Protein AF-A0A3S1MW41-F1 (afdb_monomer_lite)

Sequence (75 aa):
INTGHPGSLTTVHANSARSAYERLALMVMQSNVGLSRSEILDYLREVIPVVVQMVRGDGGRRSIGEIKFTKAETI

Foldseek 3Di:
DPPPDPDDDDDDDDPDPVRVLVVQLVVVVVVVPVDDSVVSSVVCCVVVQWDFDWDQDPVRDIDTPDIGGRDDPPD

pLDDT: mean 88.65, std 13.18, range [38.5, 97.38]

Secondary structure (DSSP, 8-state):
-TTT-TT-------SSHHHHHHHHHHHHHHTT----HHHHHHHHHHH--EEEEEEE-TTS-EEEEEEEE-S----

Radius of gyration: 14.12 Å; chains: 1; bounding box: 39×21×40 Å

Structure (mmCIF, N/CA/C/O backbone):
data_AF-A0A3S1MW41-F1
#
_entry.id   AF-A0A3S1MW41-F1
#
loop_
_atom_site.group_PDB
_atom_site.id
_atom_site.type_symbol
_atom_site.label_atom_id
_atom_site.label_alt_id
_atom_site.label_comp_id
_atom_site.label_asym_id
_atom_site.label_entity_id
_atom_site.label_seq_id
_atom_site.pdbx_PDB_ins_code
_atom_site.Cartn_x
_atom_site.Cartn_y
_atom_site.Cartn_z
_atom_site.occupancy
_atom_site.B_iso_or_equiv
_atom_site.auth_seq_id
_atom_site.auth_comp_id
_atom_site.auth_asym_id
_atom_site.auth_atom_id
_atom_site.pdbx_PDB_model_num
ATOM 1 N N . ILE A 1 1 ? -8.237 12.232 2.991 1.00 60.34 1 ILE A N 1
ATOM 2 C CA . ILE A 1 1 ? -8.922 11.576 1.848 1.00 60.34 1 ILE A CA 1
ATOM 3 C C . ILE A 1 1 ? -10.441 11.480 2.051 1.00 60.34 1 ILE A C 1
ATOM 5 O O . ILE A 1 1 ? -11.157 11.792 1.114 1.00 60.34 1 ILE A O 1
ATOM 9 N N . ASN A 1 2 ? -10.949 11.227 3.268 1.00 58.69 2 ASN A N 1
ATOM 10 C CA . ASN A 1 2 ? -12.399 11.196 3.577 1.00 58.69 2 ASN A CA 1
ATOM 11 C C . ASN A 1 2 ? -13.038 12.547 3.980 1.00 58.69 2 ASN A C 1
ATOM 13 O O . ASN A 1 2 ? -14.021 12.576 4.708 1.00 58.69 2 ASN A O 1
ATOM 17 N N . THR A 1 3 ? -12.497 13.678 3.521 1.00 62.47 3 THR A N 1
ATOM 18 C CA . THR A 1 3 ? -13.019 15.029 3.833 1.00 62.47 3 THR A CA 1
ATOM 19 C C . THR A 1 3 ? -13.564 15.764 2.600 1.00 62.47 3 THR A C 1
ATOM 21 O O . THR A 1 3 ? -13.683 16.983 2.616 1.00 62.47 3 THR A O 1
ATOM 24 N N . GLY A 1 4 ? -13.873 15.041 1.512 1.00 56.59 4 GLY A N 1
ATOM 25 C CA . GLY A 1 4 ? -14.533 15.610 0.325 1.00 56.59 4 GLY A CA 1
ATOM 26 C C . GLY A 1 4 ? -13.623 16.008 -0.845 1.00 56.59 4 GLY A C 1
ATOM 27 O O . GLY A 1 4 ? -14.049 16.785 -1.689 1.00 56.59 4 GLY A O 1
ATOM 28 N N . HIS A 1 5 ? -12.395 15.479 -0.928 1.00 72.75 5 HIS A N 1
ATOM 29 C CA . HIS A 1 5 ? -11.480 15.714 -2.060 1.00 72.75 5 HIS A CA 1
ATOM 30 C C . HIS A 1 5 ? -11.328 14.444 -2.921 1.00 72.75 5 HIS A C 1
ATOM 32 O O . HIS A 1 5 ? -10.403 13.653 -2.689 1.00 72.75 5 HIS A O 1
ATOM 38 N N . PRO A 1 6 ? -12.238 14.199 -3.886 1.00 71.62 6 PRO A N 1
ATOM 39 C CA . PRO A 1 6 ? -12.125 13.064 -4.796 1.00 71.62 6 PRO A CA 1
ATOM 40 C C . PRO A 1 6 ? -10.887 13.194 -5.697 1.00 71.62 6 PRO A C 1
ATOM 42 O O . PRO A 1 6 ? -10.426 14.294 -5.990 1.00 71.62 6 PRO A O 1
ATOM 45 N N . GLY A 1 7 ? -10.350 12.057 -6.148 1.00 78.44 7 GLY A N 1
ATOM 46 C CA . GLY A 1 7 ? -9.263 12.026 -7.137 1.00 78.44 7 GLY A CA 1
ATOM 47 C C . GLY A 1 7 ? -7.852 12.256 -6.584 1.00 78.44 7 GLY A C 1
ATOM 48 O O . GLY A 1 7 ? -6.951 12.593 -7.346 1.00 78.44 7 GLY A O 1
ATOM 49 N N . SER A 1 8 ? -7.638 12.078 -5.276 1.00 88.81 8 SER A N 1
ATOM 50 C CA . SER A 1 8 ? -6.295 12.165 -4.684 1.00 88.81 8 SER A CA 1
ATOM 51 C C . SER A 1 8 ? -5.326 11.170 -5.342 1.00 88.81 8 SER A C 1
ATOM 53 O O . SER A 1 8 ? -5.643 9.990 -5.481 1.00 88.81 8 SER A O 1
ATOM 55 N N . LEU A 1 9 ? -4.128 11.643 -5.695 1.00 92.94 9 LEU A N 1
ATOM 56 C CA . LEU A 1 9 ? -3.044 10.845 -6.270 1.00 92.94 9 LEU A CA 1
ATOM 57 C C . LEU A 1 9 ? -1.767 11.062 -5.458 1.00 92.94 9 LEU A C 1
ATOM 59 O O . LEU A 1 9 ? -1.449 12.183 -5.065 1.00 92.94 9 LEU A O 1
ATOM 63 N N . THR A 1 10 ? -1.026 9.988 -5.212 1.00 94.25 10 THR A N 1
ATOM 64 C CA . THR A 1 10 ? 0.265 10.043 -4.524 1.00 94.25 10 THR A CA 1
ATOM 65 C C . THR A 1 10 ? 1.180 8.921 -5.010 1.00 94.25 10 THR A C 1
ATOM 67 O O . THR A 1 10 ? 0.766 8.059 -5.786 1.00 94.25 10 THR A O 1
ATOM 70 N N . THR A 1 11 ? 2.431 8.925 -4.556 1.00 95.69 11 THR A N 1
ATOM 71 C CA . THR A 1 11 ? 3.441 7.918 -4.896 1.00 95.69 11 THR A CA 1
ATOM 72 C C . THR A 1 11 ? 4.143 7.412 -3.644 1.00 95.69 11 THR A C 1
ATOM 74 O O . THR A 1 11 ? 4.426 8.186 -2.733 1.00 95.69 11 THR A O 1
ATOM 77 N N . VAL A 1 12 ? 4.499 6.129 -3.623 1.00 96.31 12 VAL A N 1
ATOM 78 C CA . VAL A 1 12 ? 5.307 5.516 -2.562 1.00 96.31 12 VAL A CA 1
ATOM 79 C C . VAL A 1 12 ? 6.298 4.537 -3.183 1.00 96.31 12 VAL A C 1
ATOM 81 O O . VAL A 1 12 ? 5.958 3.825 -4.126 1.00 96.31 12 VAL A O 1
ATOM 84 N N . HIS A 1 13 ? 7.529 4.474 -2.668 1.00 95.62 13 HIS A N 1
ATOM 85 C CA . HIS A 1 13 ? 8.447 3.414 -3.095 1.00 95.62 13 HIS A CA 1
ATOM 86 C C . HIS A 1 13 ? 8.025 2.083 -2.472 1.00 95.62 13 HIS A C 1
ATOM 88 O O . HIS A 1 13 ? 7.941 1.968 -1.246 1.00 95.62 13 HIS A O 1
ATOM 94 N N . ALA A 1 14 ? 7.779 1.094 -3.322 1.00 95.62 14 ALA A N 1
ATOM 95 C CA . ALA A 1 14 ? 7.387 -0.255 -2.953 1.00 95.62 14 ALA A CA 1
ATOM 96 C C . ALA A 1 14 ? 7.755 -1.222 -4.090 1.00 95.62 14 ALA A C 1
ATOM 98 O O . ALA A 1 14 ? 7.812 -0.826 -5.256 1.00 95.62 14 ALA A O 1
ATOM 99 N N . ASN A 1 15 ? 7.990 -2.488 -3.747 1.00 94.12 15 ASN A N 1
ATOM 100 C CA . ASN A 1 15 ? 8.384 -3.531 -4.704 1.00 94.12 15 ASN A CA 1
ATOM 101 C C . ASN A 1 15 ? 7.180 -4.285 -5.30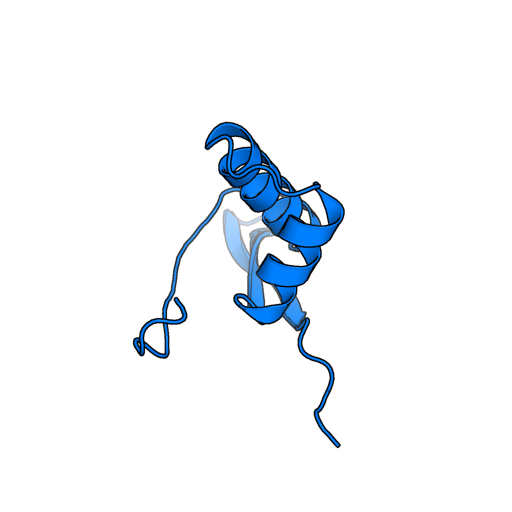2 1.00 94.12 15 ASN A C 1
ATOM 103 O O . ASN A 1 15 ? 7.349 -5.167 -6.132 1.00 94.12 15 ASN A O 1
ATOM 107 N N . SER A 1 16 ? 5.970 -3.989 -4.829 1.00 95.06 16 SER A N 1
ATOM 108 C CA . SER A 1 16 ? 4.690 -4.561 -5.264 1.00 95.06 16 SER A CA 1
ATOM 109 C C . SER A 1 16 ? 3.539 -3.745 -4.681 1.00 95.06 16 SER A C 1
ATOM 111 O O . SER A 1 16 ? 3.718 -3.103 -3.632 1.00 95.06 16 SER A O 1
ATOM 113 N N . ALA A 1 17 ? 2.335 -3.875 -5.250 1.00 94.94 17 ALA A N 1
ATOM 114 C CA . ALA A 1 17 ? 1.142 -3.252 -4.682 1.00 94.94 17 ALA A CA 1
ATOM 115 C C . ALA A 1 17 ? 0.879 -3.708 -3.235 1.00 94.94 17 ALA A C 1
ATOM 117 O O . ALA A 1 17 ? 0.524 -2.900 -2.378 1.00 94.94 17 ALA A O 1
ATOM 118 N N . ARG A 1 18 ? 1.135 -4.987 -2.913 1.00 94.56 18 ARG A N 1
ATOM 119 C CA . ARG A 1 18 ? 1.029 -5.496 -1.532 1.00 94.56 18 ARG A CA 1
ATOM 120 C C . ARG A 1 18 ? 1.969 -4.747 -0.589 1.00 94.56 18 ARG A C 1
ATOM 122 O O . ARG A 1 18 ? 1.532 -4.267 0.451 1.00 94.56 18 ARG A O 1
ATOM 129 N N . SER A 1 19 ? 3.246 -4.633 -0.954 1.00 96.31 19 SER A N 1
ATOM 130 C CA . SER A 1 19 ? 4.238 -3.951 -0.112 1.00 96.31 19 SER A CA 1
ATOM 131 C C . SER A 1 19 ? 3.987 -2.446 0.026 1.00 96.31 19 SER A C 1
ATOM 133 O O . SER A 1 19 ? 4.407 -1.860 1.020 1.00 96.31 19 SER A O 1
ATOM 135 N N . ALA A 1 20 ? 3.271 -1.823 -0.918 1.00 97.38 20 ALA A N 1
ATOM 136 C CA . ALA A 1 20 ? 2.850 -0.431 -0.792 1.00 97.38 20 ALA A CA 1
ATOM 137 C C . ALA A 1 20 ? 1.900 -0.248 0.402 1.00 97.38 20 ALA A C 1
ATOM 139 O O . ALA A 1 20 ? 2.144 0.620 1.239 1.00 97.38 20 ALA A O 1
ATOM 140 N N . TYR A 1 21 ? 0.889 -1.115 0.543 1.00 96.88 21 TYR A N 1
ATOM 141 C CA . TYR A 1 21 ? -0.004 -1.102 1.708 1.00 96.88 21 TYR A CA 1
ATOM 142 C C . TYR A 1 21 ? 0.741 -1.370 3.016 1.00 96.88 21 TYR A C 1
ATOM 144 O O . TYR A 1 21 ? 0.510 -0.671 3.996 1.00 96.88 21 TYR A O 1
ATOM 152 N N . GLU A 1 22 ? 1.674 -2.326 3.030 1.00 96.56 22 GLU A N 1
ATOM 153 C CA . GLU A 1 22 ? 2.501 -2.601 4.215 1.00 96.56 22 GLU A CA 1
ATOM 154 C C . GLU A 1 22 ? 3.304 -1.376 4.649 1.00 96.56 22 GLU A C 1
ATOM 156 O O . GLU A 1 22 ? 3.366 -1.043 5.830 1.00 96.56 22 GLU A O 1
ATOM 161 N N . ARG A 1 23 ? 3.898 -0.666 3.687 1.00 96.38 23 ARG A N 1
ATOM 162 C CA . ARG A 1 23 ? 4.693 0.523 3.977 1.00 96.38 23 ARG A CA 1
ATOM 163 C C . ARG A 1 23 ? 3.835 1.675 4.487 1.00 96.38 23 ARG A C 1
ATOM 165 O O . ARG A 1 23 ? 4.236 2.347 5.432 1.00 96.38 23 ARG A O 1
ATOM 172 N N . LEU A 1 24 ? 2.666 1.888 3.887 1.00 96.00 24 LEU A N 1
ATOM 173 C CA . LEU A 1 24 ? 1.687 2.854 4.382 1.00 96.00 24 LEU A CA 1
ATOM 174 C C . LEU A 1 24 ? 1.255 2.504 5.811 1.00 96.00 24 LEU A C 1
ATOM 176 O O . LEU A 1 24 ? 1.263 3.379 6.672 1.00 96.00 24 LEU A O 1
ATOM 180 N N . ALA A 1 25 ? 0.969 1.230 6.088 1.00 95.81 25 ALA A N 1
ATOM 181 C CA . ALA A 1 25 ? 0.588 0.784 7.421 1.00 95.81 25 ALA A CA 1
ATOM 182 C C . ALA A 1 25 ? 1.693 1.041 8.453 1.00 95.81 25 ALA A C 1
ATOM 184 O O . ALA A 1 25 ? 1.414 1.585 9.516 1.00 95.81 25 ALA A O 1
ATOM 185 N N . LEU A 1 26 ? 2.953 0.744 8.120 1.00 95.00 26 LEU A N 1
ATOM 186 C CA . LEU A 1 26 ? 4.094 1.043 8.990 1.00 95.00 26 LEU A CA 1
ATOM 187 C C . LEU A 1 26 ? 4.230 2.545 9.284 1.00 95.00 26 LEU A C 1
ATOM 189 O O . LEU A 1 26 ? 4.462 2.912 10.433 1.00 95.00 26 LEU A O 1
ATOM 193 N N . MET A 1 27 ? 4.057 3.413 8.281 1.00 94.75 27 MET A N 1
ATOM 194 C CA . MET A 1 27 ? 4.107 4.869 8.484 1.00 94.75 27 MET A CA 1
ATOM 195 C C . MET A 1 27 ? 2.977 5.365 9.395 1.00 94.75 27 MET A C 1
ATOM 197 O O . MET A 1 27 ? 3.206 6.223 10.240 1.00 94.75 27 MET A O 1
ATOM 201 N N . VAL A 1 28 ? 1.774 4.798 9.273 1.00 94.50 28 VAL A N 1
ATOM 202 C CA . VAL A 1 28 ? 0.642 5.118 10.160 1.00 94.50 28 VAL A CA 1
ATOM 203 C C . VAL A 1 28 ? 0.883 4.595 11.580 1.00 94.50 28 VAL A C 1
ATOM 205 O O . VAL A 1 28 ? 0.610 5.290 12.553 1.00 94.50 28 VAL A O 1
ATOM 208 N N . MET A 1 29 ? 1.450 3.398 11.740 1.00 93.31 29 MET A N 1
ATOM 209 C CA . MET A 1 29 ? 1.779 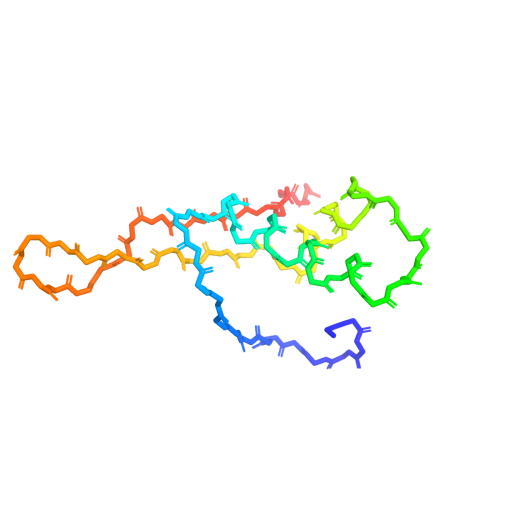2.866 13.069 1.00 93.31 29 MET A CA 1
ATOM 210 C C . MET A 1 29 ? 2.781 3.761 13.816 1.00 93.31 29 MET A C 1
ATOM 212 O O . MET A 1 29 ? 2.674 3.916 15.030 1.00 93.31 29 MET A O 1
ATOM 216 N N . GLN A 1 30 ? 3.708 4.407 13.102 1.00 92.56 30 GLN A N 1
ATOM 217 C CA . GLN A 1 30 ? 4.657 5.363 13.688 1.00 92.56 30 GLN A CA 1
ATOM 218 C C . GLN A 1 30 ? 3.992 6.643 14.215 1.00 92.56 30 GLN A C 1
ATOM 220 O O . GLN A 1 30 ? 4.553 7.286 15.098 1.00 92.56 30 GLN A O 1
ATOM 225 N N . SER A 1 31 ? 2.798 7.008 13.730 1.00 90.75 31 SER A N 1
ATOM 226 C CA . SER A 1 31 ? 2.053 8.170 14.233 1.00 90.75 31 SER A CA 1
ATOM 227 C C . SER A 1 31 ? 1.214 7.872 15.483 1.00 90.75 31 SER A C 1
ATOM 229 O O . SER A 1 31 ? 0.448 8.727 15.914 1.00 90.75 31 SER A O 1
ATOM 231 N N . ASN A 1 32 ? 1.347 6.672 16.063 1.00 82.62 32 ASN A N 1
ATOM 232 C CA . ASN A 1 32 ? 0.755 6.264 17.341 1.00 82.62 32 ASN A CA 1
ATOM 233 C C . ASN A 1 32 ? -0.776 6.453 17.437 1.00 82.62 32 ASN A C 1
ATOM 235 O O . ASN A 1 32 ? -1.308 6.863 18.465 1.00 82.62 32 ASN A O 1
ATOM 239 N N . VAL A 1 33 ? -1.492 6.128 16.357 1.00 85.62 33 VAL A N 1
ATOM 240 C CA . VAL A 1 33 ? -2.959 6.277 16.229 1.00 85.62 33 VAL A CA 1
ATOM 241 C C . VAL A 1 33 ? -3.788 5.234 16.994 1.00 85.62 33 VAL A C 1
ATOM 243 O O . VAL A 1 33 ? -5.011 5.275 16.935 1.00 85.62 33 VAL A O 1
ATOM 246 N N . GLY A 1 34 ? -3.156 4.291 17.702 1.00 90.19 34 GLY A N 1
ATOM 247 C CA . GLY A 1 34 ? -3.854 3.292 18.527 1.00 90.19 34 GLY A CA 1
ATOM 248 C C . GLY A 1 34 ? -4.609 2.199 17.756 1.00 90.19 34 GLY A C 1
ATOM 249 O O . GLY A 1 34 ? -5.319 1.415 18.375 1.00 90.19 34 GLY A O 1
ATOM 250 N N . LEU A 1 35 ? -4.450 2.124 16.432 1.00 93.62 35 LEU A N 1
ATOM 251 C CA . LEU A 1 35 ? -5.046 1.085 15.587 1.00 93.62 35 LEU A CA 1
ATOM 252 C C . LEU A 1 35 ? -4.100 -0.109 15.421 1.00 93.62 35 LEU A C 1
ATOM 254 O O . LEU A 1 35 ? -2.880 0.056 15.307 1.00 93.62 35 LEU A O 1
ATOM 258 N N . SER A 1 36 ? -4.659 -1.316 15.342 1.00 95.06 36 SER A N 1
ATOM 259 C CA . SER A 1 36 ? -3.910 -2.516 14.973 1.00 95.06 36 SER A CA 1
ATOM 260 C C . SER A 1 36 ? -3.490 -2.480 13.500 1.00 95.06 36 SER A C 1
ATOM 262 O O . SER A 1 36 ? -4.094 -1.818 12.652 1.00 95.06 36 SER A O 1
ATOM 264 N N . ARG A 1 37 ? -2.454 -3.254 13.152 1.00 95.06 37 ARG A N 1
ATOM 265 C CA . ARG A 1 37 ? -1.975 -3.352 11.765 1.00 95.06 37 ARG A CA 1
ATOM 266 C C . ARG A 1 37 ? -3.073 -3.816 10.797 1.00 95.06 37 ARG A C 1
ATOM 268 O O . ARG A 1 37 ? -3.108 -3.339 9.667 1.00 95.06 37 ARG A O 1
ATOM 275 N N . SER A 1 38 ? -3.930 -4.753 11.205 1.00 95.69 38 SER A N 1
ATOM 276 C CA . SER A 1 38 ? -5.045 -5.234 10.378 1.00 95.69 38 SER A CA 1
ATOM 277 C C . SER A 1 38 ? -6.058 -4.130 10.105 1.00 95.69 38 SER A C 1
ATOM 279 O O . SER A 1 38 ? -6.372 -3.898 8.945 1.00 95.69 38 SER A O 1
ATOM 281 N N . GLU A 1 39 ? -6.469 -3.388 11.137 1.00 95.38 39 GLU A N 1
ATOM 282 C CA . GLU A 1 39 ? -7.419 -2.276 10.993 1.00 95.38 39 GLU A CA 1
ATOM 283 C C . GLU A 1 39 ? -6.874 -1.191 10.060 1.00 95.38 39 GLU A C 1
ATOM 285 O O . GLU A 1 39 ? -7.589 -0.695 9.192 1.00 95.38 39 GLU A O 1
ATOM 290 N N . ILE A 1 40 ? -5.581 -0.868 10.174 1.00 96.06 40 ILE A N 1
ATOM 291 C CA . ILE A 1 40 ? -4.930 0.091 9.274 1.00 96.06 40 ILE A CA 1
ATOM 292 C C . ILE A 1 40 ? -4.926 -0.430 7.832 1.00 96.06 40 ILE A C 1
ATOM 294 O O . ILE A 1 40 ? -5.225 0.321 6.907 1.00 96.06 40 ILE A O 1
ATOM 298 N N . LEU A 1 41 ? -4.580 -1.701 7.612 1.00 95.31 41 LEU A N 1
ATOM 299 C CA . LEU A 1 41 ? -4.553 -2.282 6.267 1.00 95.31 41 LEU A CA 1
ATOM 300 C C . LEU A 1 41 ? -5.942 -2.335 5.630 1.00 95.31 41 LEU A C 1
ATOM 302 O O . LEU A 1 41 ? -6.057 -2.075 4.433 1.00 95.31 41 LEU A O 1
ATOM 306 N N . ASP A 1 42 ? -6.970 -2.658 6.405 1.00 94.12 42 ASP A N 1
ATOM 307 C CA . ASP A 1 42 ? -8.347 -2.697 5.921 1.00 94.12 42 ASP A CA 1
ATOM 308 C C . ASP A 1 42 ? -8.829 -1.290 5.559 1.00 94.12 42 ASP A C 1
ATOM 310 O O . ASP A 1 42 ? -9.286 -1.077 4.435 1.00 94.12 42 ASP A O 1
ATOM 314 N N . TYR A 1 43 ? -8.571 -0.304 6.424 1.00 93.31 43 TYR A N 1
ATOM 315 C CA . TYR A 1 43 ? -8.851 1.101 6.129 1.00 93.31 43 TYR A CA 1
ATOM 316 C C . TYR A 1 43 ? -8.136 1.580 4.857 1.00 93.31 43 TYR A C 1
ATOM 318 O O . TYR A 1 43 ? -8.750 2.175 3.972 1.00 93.31 43 TYR A O 1
ATOM 326 N N . LEU A 1 44 ? -6.838 1.288 4.714 1.00 93.94 44 LEU A N 1
ATOM 327 C CA . LEU A 1 44 ? -6.061 1.687 3.539 1.00 93.94 44 LEU A CA 1
ATOM 328 C C . LEU A 1 44 ? -6.595 1.073 2.239 1.00 93.94 44 LEU A C 1
ATOM 330 O O . LEU A 1 44 ? -6.587 1.748 1.213 1.00 93.94 44 LEU A O 1
ATOM 334 N N . ARG A 1 45 ? -7.047 -0.186 2.255 1.00 93.44 45 ARG A N 1
ATOM 335 C CA . ARG A 1 45 ? -7.628 -0.850 1.071 1.00 93.44 45 ARG A CA 1
ATOM 336 C C . ARG A 1 45 ? -8.976 -0.262 0.672 1.00 93.44 45 ARG A C 1
ATOM 338 O O . ARG A 1 45 ? -9.317 -0.310 -0.508 1.00 93.44 45 ARG A O 1
ATOM 345 N N . GLU A 1 46 ? -9.721 0.275 1.631 1.00 90.44 46 GLU A N 1
ATOM 346 C CA . GLU A 1 46 ? -10.978 0.973 1.380 1.00 90.44 46 GLU A CA 1
ATOM 347 C C . GLU A 1 46 ? -10.731 2.363 0.775 1.00 90.44 46 GLU A C 1
ATOM 349 O O . GLU A 1 46 ? -11.318 2.711 -0.251 1.00 90.44 46 GLU A O 1
ATOM 354 N N . VAL A 1 47 ? -9.821 3.146 1.370 1.00 90.69 47 VAL A N 1
ATOM 355 C CA . VAL A 1 47 ? -9.574 4.537 0.952 1.00 90.69 47 VAL A CA 1
ATOM 356 C C . VAL A 1 47 ? -8.621 4.681 -0.239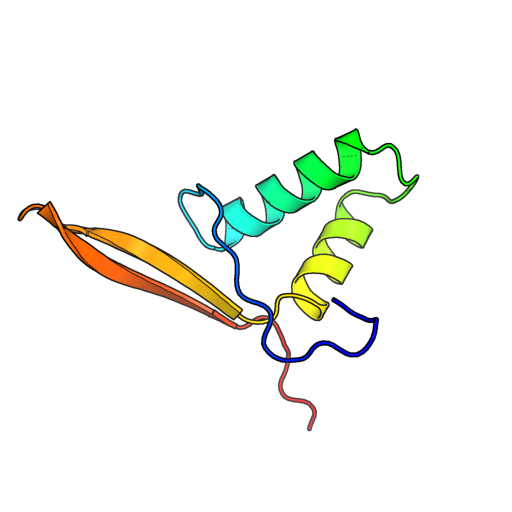 1.00 90.69 47 VAL A C 1
ATOM 358 O O . VAL A 1 47 ? -8.645 5.705 -0.921 1.00 90.69 47 VAL A O 1
ATOM 361 N N . ILE A 1 48 ? -7.786 3.673 -0.507 1.00 92.62 48 ILE A N 1
ATOM 362 C CA . ILE A 1 48 ? -6.862 3.610 -1.648 1.00 92.62 48 ILE A CA 1
ATOM 363 C C . ILE A 1 48 ? -7.206 2.345 -2.444 1.00 92.62 48 ILE A C 1
ATOM 365 O O . ILE A 1 48 ? -6.522 1.324 -2.322 1.00 92.62 48 ILE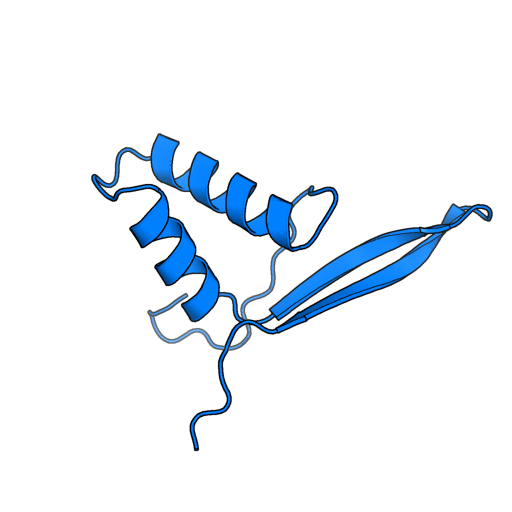 A O 1
ATOM 369 N N . PRO A 1 49 ? -8.282 2.387 -3.249 1.00 92.00 49 PRO A N 1
ATOM 370 C CA . PRO A 1 49 ? -8.782 1.213 -3.949 1.00 92.00 49 PRO A CA 1
ATOM 371 C C . PRO A 1 49 ? -7.920 0.812 -5.147 1.00 92.00 49 PRO A C 1
ATOM 373 O O . PRO A 1 49 ? -8.057 -0.304 -5.630 1.00 92.00 49 PRO A O 1
ATOM 376 N N . VAL A 1 50 ? -7.073 1.714 -5.655 1.00 94.56 50 VAL A N 1
ATOM 377 C CA . VAL A 1 50 ? -6.237 1.492 -6.842 1.00 94.56 50 VAL A CA 1
ATOM 378 C C . VAL A 1 50 ? -4.773 1.706 -6.481 1.00 94.56 50 VAL A C 1
ATOM 380 O O . VAL A 1 50 ? -4.401 2.768 -5.981 1.00 94.56 50 VAL A O 1
ATOM 383 N N . VAL A 1 51 ? -3.929 0.729 -6.810 1.00 96.75 51 VAL A N 1
ATOM 384 C CA . VAL A 1 51 ? -2.468 0.863 -6.780 1.00 96.75 51 VAL A CA 1
ATOM 385 C C . VAL A 1 51 ? -1.906 0.460 -8.135 1.00 96.75 51 VAL A C 1
ATOM 387 O O . VAL A 1 51 ? -2.133 -0.654 -8.602 1.00 96.75 51 VAL A O 1
ATOM 390 N N . VAL A 1 52 ? -1.149 1.363 -8.758 1.00 97.19 52 VAL A N 1
ATOM 391 C CA . VAL A 1 52 ? -0.442 1.106 -10.018 1.00 97.19 52 VAL A CA 1
ATOM 392 C C . VAL A 1 52 ? 1.042 0.935 -9.711 1.00 97.19 52 VAL A C 1
ATOM 394 O O . VAL A 1 52 ? 1.718 1.889 -9.324 1.00 97.19 52 VAL A O 1
ATOM 397 N N . GLN A 1 53 ? 1.556 -0.282 -9.873 1.00 97.31 53 GLN A N 1
ATOM 398 C CA . GLN A 1 53 ? 2.976 -0.570 -9.713 1.00 97.31 53 GLN A CA 1
ATOM 399 C C . GLN A 1 53 ? 3.714 -0.243 -11.009 1.00 97.31 53 GLN A C 1
ATOM 401 O O . GLN A 1 53 ? 3.470 -0.839 -12.062 1.00 97.31 53 GLN A O 1
ATOM 406 N N . MET A 1 54 ? 4.687 0.656 -10.905 1.00 96.56 54 MET A N 1
ATOM 407 C CA . MET A 1 54 ? 5.623 0.938 -11.986 1.00 96.56 54 MET A CA 1
ATOM 408 C C . MET A 1 54 ? 6.836 0.013 -11.881 1.00 96.56 54 MET A C 1
ATOM 410 O O . MET A 1 54 ? 7.409 -0.155 -10.803 1.00 96.56 54 MET A O 1
ATOM 414 N N . VAL A 1 55 ? 7.252 -0.558 -13.008 1.00 95.00 55 VAL A N 1
ATOM 415 C CA . VAL A 1 55 ? 8.459 -1.385 -13.130 1.00 95.00 55 VAL A CA 1
ATOM 416 C C . VAL A 1 55 ? 9.400 -0.792 -14.169 1.00 95.00 55 VAL A C 1
ATOM 418 O O . VAL A 1 55 ? 8.999 0.022 -15.006 1.00 95.00 55 VAL A O 1
ATOM 421 N N . ARG A 1 56 ? 10.675 -1.175 -14.103 1.00 93.56 56 ARG A N 1
ATOM 422 C CA . ARG A 1 56 ? 11.692 -0.802 -15.086 1.00 93.56 56 ARG A CA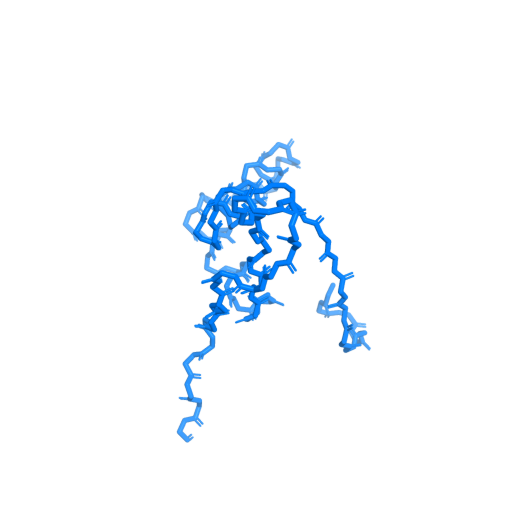 1
ATOM 423 C C . ARG A 1 56 ? 12.173 -2.076 -15.767 1.00 93.56 56 ARG A C 1
ATOM 425 O O . ARG A 1 56 ? 12.762 -2.915 -15.100 1.00 93.56 56 ARG A O 1
ATOM 432 N N . GLY A 1 57 ? 11.876 -2.218 -17.055 1.00 88.81 57 GLY A N 1
ATOM 433 C CA . GLY A 1 57 ? 12.326 -3.370 -17.839 1.00 88.81 57 GLY A CA 1
ATOM 434 C C . GLY A 1 57 ? 13.806 -3.277 -18.215 1.00 88.81 57 GLY A C 1
ATOM 435 O O . GLY A 1 57 ? 14.439 -2.236 -18.015 1.00 88.81 57 GLY A O 1
ATOM 436 N N . ASP A 1 58 ? 14.323 -4.337 -18.833 1.00 86.75 58 ASP A N 1
ATOM 437 C CA . ASP A 1 58 ? 15.749 -4.512 -19.160 1.00 86.75 58 ASP A CA 1
ATOM 438 C C . ASP A 1 58 ? 16.327 -3.396 -20.050 1.00 86.75 58 ASP A C 1
ATOM 440 O O . ASP A 1 58 ? 17.498 -3.048 -19.947 1.00 86.75 58 ASP A O 1
ATOM 444 N N . GLY A 1 59 ? 15.491 -2.739 -20.859 1.00 88.62 59 GLY A N 1
ATOM 445 C CA . GLY A 1 59 ? 15.868 -1.565 -21.660 1.00 88.62 59 GLY A CA 1
ATOM 446 C C . GLY A 1 59 ? 15.816 -0.226 -20.911 1.00 88.62 59 GLY A C 1
ATOM 447 O O . GLY A 1 59 ? 15.787 0.832 -21.534 1.00 88.62 59 GLY A O 1
ATOM 448 N N . GLY A 1 60 ? 15.682 -0.236 -19.583 1.00 91.19 60 GLY A N 1
ATOM 449 C CA . GLY A 1 60 ? 15.579 0.964 -18.752 1.00 91.19 60 GLY A CA 1
ATOM 450 C C . GLY A 1 60 ? 14.251 1.725 -18.870 1.00 91.19 60 GLY A C 1
ATOM 451 O O . GLY A 1 60 ? 14.073 2.722 -18.163 1.00 91.19 60 GLY A O 1
ATOM 452 N N . ARG A 1 61 ? 13.324 1.260 -19.716 1.00 94.56 61 ARG A N 1
ATOM 453 C CA . ARG A 1 61 ? 11.996 1.851 -19.928 1.00 94.56 61 ARG A CA 1
ATOM 454 C C . ARG A 1 61 ? 11.080 1.545 -18.747 1.00 94.56 61 ARG A C 1
ATOM 456 O O . ARG A 1 61 ? 11.058 0.422 -18.245 1.00 94.56 61 ARG A O 1
ATOM 463 N N . ARG A 1 62 ? 10.314 2.553 -18.321 1.00 94.56 62 ARG A N 1
ATOM 464 C CA . ARG A 1 62 ? 9.265 2.387 -17.311 1.00 94.56 62 ARG A CA 1
ATOM 465 C C . ARG A 1 62 ? 7.987 1.881 -17.967 1.00 94.56 62 ARG A C 1
ATOM 467 O O . ARG A 1 62 ? 7.586 2.402 -19.006 1.00 94.56 62 ARG A O 1
ATOM 474 N N . SER A 1 63 ? 7.347 0.913 -17.334 1.00 95.38 63 SER A N 1
ATOM 475 C CA . SER A 1 63 ? 6.047 0.378 -17.731 1.00 95.38 63 SER A CA 1
ATOM 476 C C . SER A 1 63 ? 5.210 0.065 -16.496 1.00 95.38 63 SER A C 1
ATOM 478 O O . SER A 1 63 ? 5.718 0.028 -15.373 1.00 95.38 63 SER A O 1
ATOM 480 N N . ILE A 1 64 ? 3.912 -0.136 -16.702 1.00 96.38 64 ILE A N 1
ATOM 481 C CA . ILE A 1 64 ? 3.030 -0.669 -15.667 1.00 96.38 64 ILE A CA 1
ATOM 482 C C . ILE A 1 64 ? 3.334 -2.163 -15.540 1.00 96.38 64 ILE A C 1
ATOM 484 O O . ILE A 1 64 ? 3.318 -2.876 -16.541 1.00 96.38 64 ILE A O 1
ATOM 488 N N . GLY A 1 65 ? 3.654 -2.615 -14.328 1.00 94.50 65 GLY A N 1
ATOM 489 C CA . GLY A 1 65 ? 3.879 -4.033 -14.032 1.00 94.50 65 GLY A CA 1
ATOM 490 C C . GLY A 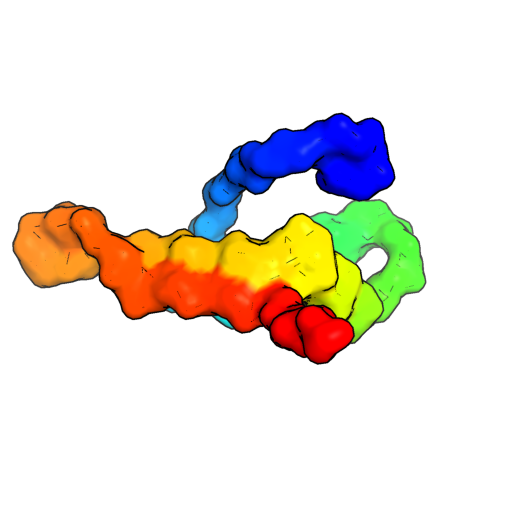1 65 ? 2.667 -4.710 -13.396 1.00 94.50 65 GLY A C 1
ATOM 491 O O . GLY A 1 65 ? 2.409 -5.877 -13.658 1.00 94.50 65 GLY A O 1
ATOM 492 N N . GLU A 1 66 ? 1.910 -3.976 -12.579 1.00 95.50 66 GLU A N 1
ATOM 493 C CA . GLU A 1 66 ? 0.717 -4.473 -11.889 1.00 95.50 66 GLU A CA 1
ATOM 494 C C . GLU A 1 66 ? -0.271 -3.316 -11.701 1.00 95.50 66 GLU A C 1
ATOM 496 O O . GLU A 1 66 ? 0.131 -2.189 -11.400 1.00 95.50 66 GLU A O 1
ATOM 501 N N . ILE A 1 67 ? -1.565 -3.603 -11.838 1.00 96.38 67 ILE A N 1
ATOM 502 C CA . ILE A 1 67 ? -2.642 -2.738 -11.354 1.00 96.38 67 ILE A CA 1
ATOM 503 C C . ILE A 1 67 ? -3.444 -3.558 -10.356 1.00 96.38 67 ILE A C 1
ATOM 505 O O . ILE A 1 67 ? -4.010 -4.592 -10.709 1.00 96.38 67 ILE A O 1
ATOM 509 N N . LYS A 1 68 ? -3.491 -3.099 -9.109 1.00 95.62 68 LYS A N 1
ATOM 510 C CA . LYS A 1 68 ? -4.280 -3.722 -8.054 1.00 95.62 68 LYS A CA 1
ATOM 511 C C . LYS A 1 68 ? -5.521 -2.891 -7.776 1.00 95.62 68 LYS A C 1
ATOM 513 O O . LYS A 1 68 ? -5.406 -1.698 -7.506 1.00 95.62 68 LYS A O 1
ATOM 518 N N . PHE A 1 69 ? -6.676 -3.553 -7.805 1.00 94.69 69 PHE A N 1
ATOM 519 C CA . PHE A 1 69 ? -7.957 -3.004 -7.378 1.00 94.69 69 PHE A CA 1
ATOM 520 C C . PHE A 1 69 ? -8.439 -3.743 -6.123 1.00 94.69 69 PHE A C 1
ATOM 522 O O . PHE A 1 69 ? -8.441 -4.973 -6.109 1.00 94.69 69 PHE A O 1
ATOM 529 N N . THR A 1 70 ? -8.777 -3.024 -5.051 1.00 89.50 70 THR A N 1
ATOM 530 C CA . THR A 1 70 ? -9.148 -3.623 -3.748 1.00 89.50 70 THR A CA 1
ATOM 531 C C . THR A 1 70 ? -10.589 -3.384 -3.332 1.00 89.50 70 THR A C 1
ATOM 533 O O . THR A 1 70 ? -11.030 -3.975 -2.348 1.00 89.50 70 THR A O 1
ATOM 536 N N . LYS A 1 71 ? -11.342 -2.561 -4.064 1.00 80.88 71 LYS A N 1
ATOM 537 C CA . LYS A 1 71 ? -12.776 -2.417 -3.822 1.00 80.88 71 LYS A CA 1
ATOM 538 C C . LYS A 1 71 ? -13.483 -3.624 -4.443 1.00 80.88 71 LYS A C 1
ATOM 540 O O . LYS A 1 71 ? -13.338 -3.862 -5.638 1.00 80.88 71 LYS A O 1
ATOM 545 N N . ALA A 1 72 ? -14.208 -4.405 -3.645 1.00 58.19 72 ALA A N 1
ATOM 546 C CA . ALA A 1 72 ? -15.142 -5.382 -4.197 1.00 58.19 72 ALA A CA 1
ATOM 547 C C . ALA A 1 72 ? -16.206 -4.626 -5.008 1.00 58.19 72 ALA A C 1
ATOM 549 O O . ALA A 1 72 ? -16.605 -3.528 -4.602 1.00 58.19 72 ALA A O 1
ATOM 550 N N . GLU A 1 73 ? -16.645 -5.178 -6.142 1.00 50.22 73 GLU A N 1
ATOM 551 C CA . GLU A 1 73 ? -17.823 -4.655 -6.833 1.00 50.22 73 GLU A CA 1
ATOM 552 C C . GLU A 1 73 ? -18.972 -4.617 -5.821 1.00 50.22 73 GLU A C 1
ATOM 554 O O . GLU A 1 73 ? -19.363 -5.634 -5.249 1.00 50.22 73 GLU A O 1
ATOM 559 N N . THR A 1 74 ? -19.443 -3.412 -5.511 1.00 47.06 74 THR A N 1
ATOM 560 C CA . THR A 1 74 ? -20.722 -3.247 -4.832 1.00 47.06 74 THR A CA 1
ATOM 561 C C . THR A 1 74 ? -21.768 -3.710 -5.840 1.00 47.06 74 THR A C 1
ATOM 563 O O . THR A 1 74 ? -21.928 -3.050 -6.865 1.00 47.06 74 THR A O 1
ATOM 566 N N . ILE A 1 75 ? -22.356 -4.886 -5.585 1.00 38.50 75 ILE A N 1
ATOM 567 C CA . ILE A 1 75 ? -23.493 -5.452 -6.331 1.00 38.50 75 ILE A CA 1
ATOM 568 C C . ILE A 1 75 ? -24.613 -4.414 -6.414 1.00 38.50 75 ILE A C 1
ATOM 570 O O . ILE A 1 75 ? -24.884 -3.778 -5.367 1.00 38.50 75 ILE A O 1
#